Protein AF-A0A2D7S3Y2-F1 (afdb_monomer)

Structure (mmCIF, N/CA/C/O backbone):
data_AF-A0A2D7S3Y2-F1
#
_entry.id   AF-A0A2D7S3Y2-F1
#
loop_
_atom_site.group_PDB
_atom_site.id
_atom_site.type_symbol
_atom_site.label_atom_id
_atom_site.label_alt_id
_atom_site.label_comp_id
_atom_site.label_asym_id
_atom_site.label_entity_id
_atom_site.label_seq_id
_atom_site.pdbx_PDB_ins_code
_atom_site.Cartn_x
_atom_site.Cartn_y
_atom_site.Cartn_z
_atom_site.occupancy
_atom_site.B_iso_or_equiv
_atom_site.auth_seq_id
_atom_site.auth_comp_id
_atom_site.auth_asym_id
_atom_site.auth_atom_id
_atom_site.pdbx_PDB_model_num
ATOM 1 N N . MET A 1 1 ? -5.082 28.610 10.312 1.00 65.31 1 MET A N 1
ATOM 2 C CA . MET A 1 1 ? -5.774 28.247 9.050 1.00 65.31 1 MET A CA 1
ATOM 3 C C . MET A 1 1 ? -4.870 28.242 7.814 1.00 65.31 1 MET A C 1
ATOM 5 O O . MET A 1 1 ? -4.980 27.306 7.043 1.00 65.31 1 MET A O 1
ATOM 9 N N . LYS A 1 2 ? -3.933 29.192 7.626 1.00 82.25 2 LYS A N 1
ATOM 10 C CA . LYS A 1 2 ? -3.013 29.184 6.461 1.00 82.25 2 LYS A CA 1
ATOM 11 C C . LYS A 1 2 ? -2.194 27.889 6.314 1.00 82.25 2 LYS A C 1
ATOM 13 O O . LYS A 1 2 ? -2.057 27.398 5.207 1.00 82.25 2 LYS A O 1
ATOM 18 N N . ILE A 1 3 ? -1.715 27.320 7.424 1.00 93.94 3 ILE A N 1
ATOM 19 C CA . ILE A 1 3 ? -0.945 26.062 7.430 1.00 93.94 3 ILE A CA 1
ATOM 20 C C . ILE A 1 3 ? -1.790 24.885 6.921 1.00 93.94 3 ILE A C 1
ATOM 22 O O . ILE A 1 3 ? -1.329 24.140 6.065 1.00 93.94 3 ILE A O 1
ATOM 26 N N . LEU A 1 4 ? -3.036 24.754 7.391 1.00 93.00 4 LEU A N 1
ATOM 27 C CA . LEU A 1 4 ? -3.930 23.665 6.988 1.00 93.00 4 LEU A CA 1
ATOM 28 C C . LEU A 1 4 ? -4.259 23.742 5.489 1.00 93.00 4 LEU A C 1
ATOM 30 O O . LEU A 1 4 ? -4.149 22.743 4.790 1.00 93.00 4 LEU A O 1
ATOM 34 N N . ASN A 1 5 ? -4.519 24.951 4.980 1.00 93.88 5 ASN A N 1
ATOM 35 C CA . ASN A 1 5 ? -4.743 25.177 3.550 1.00 93.88 5 ASN A CA 1
ATOM 36 C C . ASN A 1 5 ? -3.498 24.864 2.706 1.00 93.88 5 ASN A C 1
ATOM 38 O O . ASN A 1 5 ? -3.621 24.425 1.566 1.00 93.88 5 ASN A O 1
ATOM 42 N N . THR A 1 6 ? -2.293 25.111 3.227 1.00 93.12 6 THR A N 1
ATOM 43 C CA . THR A 1 6 ? -1.053 24.732 2.538 1.00 93.12 6 THR A CA 1
ATOM 44 C C . THR A 1 6 ? -0.893 23.213 2.490 1.00 93.12 6 THR A C 1
ATOM 46 O O . THR A 1 6 ? -0.553 22.687 1.434 1.00 93.12 6 THR A O 1
ATOM 49 N N . ILE A 1 7 ? -1.174 22.506 3.592 1.00 92.94 7 ILE A N 1
ATOM 50 C CA . ILE A 1 7 ? -1.110 21.035 3.654 1.00 92.94 7 ILE A CA 1
ATOM 51 C C . ILE A 1 7 ? -2.117 20.413 2.683 1.00 92.94 7 ILE A C 1
ATOM 53 O O . ILE A 1 7 ? -1.744 19.545 1.902 1.00 92.94 7 ILE A O 1
ATOM 57 N N . GLU A 1 8 ? -3.358 20.900 2.674 1.00 93.81 8 GLU A N 1
ATOM 58 C CA . GLU A 1 8 ? -4.406 20.434 1.759 1.00 93.81 8 GLU A CA 1
ATOM 59 C C . GLU A 1 8 ? -3.999 20.625 0.292 1.00 93.81 8 GLU A C 1
ATOM 61 O O . GLU A 1 8 ? -4.069 19.695 -0.509 1.00 93.81 8 GLU A O 1
ATOM 66 N N . LYS A 1 9 ? -3.495 21.815 -0.063 1.00 91.88 9 LYS A N 1
ATOM 67 C CA . LYS A 1 9 ? -3.036 22.101 -1.429 1.00 91.88 9 LYS A CA 1
ATOM 68 C C . LYS A 1 9 ? -1.850 21.237 -1.848 1.00 91.88 9 LYS A C 1
ATOM 70 O O . LYS A 1 9 ? -1.778 20.854 -3.010 1.00 91.88 9 LYS A O 1
ATOM 75 N N . LEU A 1 10 ? -0.912 20.965 -0.939 1.00 91.00 10 LEU A N 1
ATOM 76 C CA . LEU A 1 10 ? 0.233 20.097 -1.219 1.00 91.00 10 LEU A CA 1
ATOM 77 C C . LEU A 1 10 ? -0.198 18.635 -1.373 1.00 91.00 10 LEU A C 1
ATOM 79 O O . LEU A 1 10 ? 0.239 17.986 -2.319 1.00 91.00 10 LEU A O 1
ATOM 83 N N . GLY A 1 11 ? -1.084 18.148 -0.500 1.00 88.25 11 GLY A N 1
ATOM 84 C CA . GLY A 1 11 ? -1.644 16.798 -0.577 1.00 88.25 11 GLY A CA 1
ATOM 85 C C . GLY A 1 11 ? -2.415 16.568 -1.875 1.00 88.25 11 GLY A C 1
ATOM 86 O O . GLY A 1 11 ? -2.124 15.622 -2.596 1.00 88.25 11 GLY A O 1
ATOM 87 N N . ASN A 1 12 ? -3.306 17.493 -2.241 1.00 92.44 12 ASN A N 1
ATOM 88 C CA . ASN A 1 12 ? -4.113 17.395 -3.465 1.00 92.44 12 ASN A CA 1
ATOM 89 C C . ASN A 1 12 ? -3.299 17.537 -4.761 1.00 92.44 12 ASN A C 1
ATOM 91 O O . ASN A 1 12 ? -3.807 17.248 -5.842 1.00 92.44 12 ASN A O 1
ATOM 95 N N . LYS A 1 13 ? -2.054 18.023 -4.683 1.00 91.31 13 LYS A N 1
ATOM 96 C CA . LYS A 1 13 ? -1.179 18.181 -5.851 1.00 91.31 13 LYS A CA 1
ATOM 97 C C . LYS A 1 13 ? -0.434 16.893 -6.207 1.00 91.31 13 LYS A C 1
ATOM 99 O O . LYS A 1 13 ? 0.031 16.763 -7.339 1.00 91.31 13 LYS A O 1
ATOM 104 N N . LEU A 1 14 ? -0.285 15.969 -5.258 1.00 89.88 14 LEU A N 1
ATOM 105 C CA . LEU A 1 14 ? 0.343 14.677 -5.507 1.00 89.88 14 LEU A CA 1
ATOM 106 C C . LEU A 1 14 ? -0.630 13.797 -6.308 1.00 89.88 14 LEU A C 1
ATOM 108 O O . LEU A 1 14 ? -1.746 13.565 -5.845 1.00 89.88 14 LEU A O 1
ATOM 112 N N . PRO A 1 15 ? -0.248 13.326 -7.508 1.00 91.50 15 PRO A N 1
ATOM 113 C CA . PRO A 1 15 ? -1.076 12.392 -8.255 1.00 91.50 15 PRO A CA 1
ATOM 114 C C . PRO A 1 15 ? -1.112 11.032 -7.548 1.00 91.50 15 PRO A C 1
ATOM 116 O O . PRO A 1 15 ? -0.268 10.740 -6.697 1.00 91.50 15 PRO A O 1
ATOM 119 N N . ASP A 1 16 ? -2.077 10.194 -7.933 1.00 93.19 16 ASP A N 1
ATOM 120 C CA . ASP A 1 16 ? -2.192 8.822 -7.433 1.00 93.19 16 ASP A CA 1
ATOM 121 C C . ASP A 1 16 ? -0.834 8.086 -7.497 1.00 93.19 16 ASP A C 1
ATOM 123 O O . ASP A 1 16 ? -0.116 8.225 -8.498 1.00 93.19 16 ASP A O 1
ATOM 127 N N . PRO A 1 17 ? -0.458 7.294 -6.474 1.00 92.94 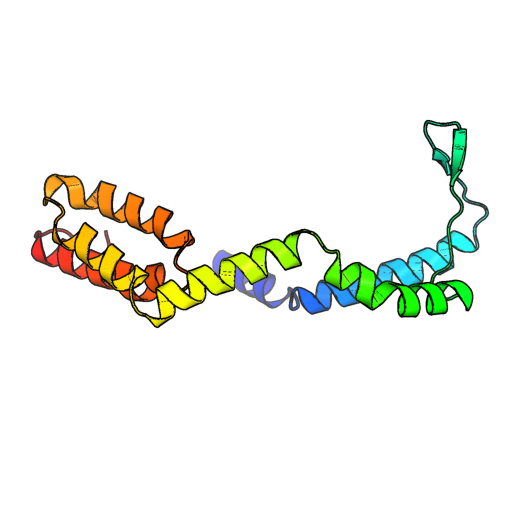17 PRO A N 1
ATOM 128 C CA . PRO A 1 17 ? 0.815 6.578 -6.462 1.00 92.94 17 PRO A CA 1
ATOM 129 C C . PRO A 1 17 ? 1.081 5.752 -7.726 1.00 92.94 17 PRO A C 1
ATOM 131 O O . PRO A 1 17 ? 2.216 5.708 -8.199 1.00 92.94 17 PRO A O 1
ATOM 134 N N . SER A 1 18 ? 0.054 5.152 -8.333 1.00 94.19 18 SER A N 1
ATOM 135 C CA . SER A 1 18 ? 0.196 4.373 -9.571 1.00 94.19 18 SER A CA 1
ATOM 136 C C . SER A 1 18 ? 0.662 5.253 -10.733 1.00 94.19 18 SER A C 1
ATOM 138 O O . SER A 1 18 ? 1.519 4.854 -11.520 1.00 94.19 18 SER A O 1
ATOM 140 N N . ILE A 1 19 ? 0.153 6.486 -10.810 1.00 94.44 19 ILE A N 1
ATOM 141 C CA . ILE A 1 19 ? 0.555 7.477 -11.815 1.00 94.44 19 ILE A CA 1
ATOM 142 C C . ILE A 1 19 ? 2.016 7.893 -11.601 1.00 94.44 19 ILE A C 1
ATOM 144 O O . ILE A 1 19 ? 2.759 8.029 -12.573 1.00 94.44 19 ILE A O 1
ATOM 148 N N . LEU A 1 20 ? 2.460 8.040 -10.347 1.00 94.25 20 LEU A N 1
ATOM 149 C CA . LEU A 1 20 ? 3.870 8.315 -10.040 1.00 94.25 20 LEU A CA 1
ATOM 150 C C . LEU A 1 20 ? 4.792 7.200 -10.554 1.00 94.25 20 LEU A C 1
ATOM 152 O O . LEU A 1 20 ? 5.825 7.503 -11.148 1.00 94.25 20 LEU A O 1
ATOM 156 N N . PHE A 1 21 ? 4.414 5.928 -10.392 1.00 94.81 21 PHE A N 1
ATOM 157 C CA . PHE A 1 21 ? 5.187 4.802 -10.933 1.00 94.81 21 PHE A CA 1
ATOM 158 C C . PHE A 1 21 ? 5.191 4.763 -12.464 1.00 94.81 21 PHE A C 1
ATOM 160 O O . PHE A 1 21 ? 6.226 4.458 -13.061 1.00 94.81 21 PHE A O 1
ATOM 167 N N . ILE A 1 22 ? 4.077 5.116 -13.113 1.00 95.12 22 ILE A N 1
ATOM 168 C CA . ILE A 1 22 ? 4.018 5.247 -14.576 1.00 95.12 22 ILE A CA 1
ATOM 169 C C . ILE A 1 22 ? 4.982 6.342 -15.042 1.00 95.12 22 ILE A C 1
ATOM 171 O O . ILE A 1 22 ? 5.825 6.086 -15.904 1.00 95.12 22 ILE A O 1
ATOM 175 N N . PHE A 1 23 ? 4.926 7.536 -14.441 1.00 95.62 23 PHE A N 1
ATOM 176 C CA . PHE A 1 23 ? 5.855 8.619 -14.767 1.00 95.62 23 PHE A CA 1
ATOM 177 C C . PHE A 1 23 ? 7.308 8.232 -14.501 1.00 95.62 23 PHE A C 1
ATOM 179 O O . PHE A 1 23 ? 8.158 8.489 -15.348 1.00 95.62 23 PHE A O 1
ATOM 186 N N . GLY A 1 24 ? 7.595 7.569 -13.380 1.00 95.94 24 GLY A N 1
ATOM 187 C CA . GLY A 1 24 ? 8.928 7.055 -13.070 1.00 95.94 24 GLY A CA 1
ATOM 188 C C . GLY A 1 24 ? 9.425 6.048 -14.109 1.00 95.94 24 GLY A C 1
ATOM 189 O O . GLY A 1 24 ? 10.568 6.136 -14.549 1.00 95.94 24 GLY A O 1
ATOM 190 N N . THR A 1 25 ? 8.557 5.148 -14.573 1.00 94.50 25 THR A N 1
ATOM 191 C CA . THR A 1 25 ? 8.891 4.169 -15.619 1.00 94.50 25 THR A CA 1
ATOM 192 C C . THR A 1 25 ? 9.232 4.868 -16.933 1.00 94.50 25 THR A C 1
ATOM 194 O O . THR A 1 25 ? 10.298 4.628 -17.497 1.00 94.50 25 THR A O 1
ATOM 197 N N . PHE A 1 26 ? 8.384 5.792 -17.394 1.00 95.00 26 PHE A N 1
ATOM 198 C CA . PHE A 1 26 ? 8.662 6.580 -18.600 1.00 95.00 26 PHE A CA 1
ATOM 199 C C . PHE A 1 26 ? 9.928 7.427 -18.463 1.00 95.00 26 PHE A C 1
ATOM 201 O O . PHE A 1 26 ? 10.713 7.532 -19.404 1.00 95.00 26 PHE A O 1
ATOM 208 N N . PHE A 1 27 ? 10.156 7.999 -17.284 1.00 96.19 27 PHE A N 1
ATOM 209 C CA . PHE A 1 27 ? 11.352 8.775 -16.994 1.00 96.19 27 PHE A CA 1
ATOM 210 C C . PHE A 1 27 ? 12.623 7.920 -17.098 1.00 96.19 27 P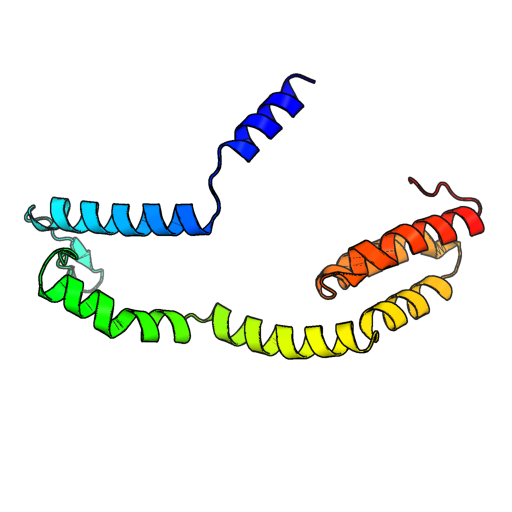HE A C 1
ATOM 212 O O . PHE A 1 27 ? 13.575 8.327 -17.761 1.00 96.19 27 PHE A O 1
ATOM 219 N N . VAL A 1 28 ? 12.619 6.705 -16.539 1.00 94.94 28 VAL A N 1
ATOM 220 C CA . VAL A 1 28 ? 13.727 5.743 -16.679 1.00 94.94 28 VAL A CA 1
ATOM 221 C C . VAL A 1 28 ? 13.936 5.342 -18.140 1.00 94.94 28 VAL A C 1
ATOM 223 O O . VAL A 1 28 ? 15.074 5.275 -18.595 1.00 94.94 28 VAL A O 1
ATOM 226 N N . PHE A 1 29 ? 12.861 5.137 -18.902 1.00 93.81 29 PHE A N 1
ATOM 227 C CA . PHE A 1 29 ? 12.938 4.851 -20.336 1.00 93.81 29 PHE A CA 1
ATOM 228 C C . PHE A 1 29 ? 13.650 5.972 -21.105 1.00 93.81 29 PHE A C 1
ATOM 230 O O . PHE A 1 29 ? 14.598 5.706 -21.847 1.00 93.81 29 PHE A O 1
ATOM 237 N N . ILE A 1 30 ? 13.249 7.226 -20.880 1.00 93.94 30 ILE A N 1
ATOM 238 C CA . ILE A 1 30 ? 13.857 8.402 -21.519 1.00 93.94 30 ILE A CA 1
ATOM 239 C C . ILE A 1 30 ? 15.328 8.537 -21.115 1.00 93.94 30 ILE A C 1
ATOM 241 O O . ILE A 1 30 ? 16.189 8.704 -21.979 1.00 93.94 30 ILE A O 1
ATOM 245 N N . LEU A 1 31 ? 15.637 8.415 -19.822 1.00 92.88 31 LEU A N 1
ATOM 246 C CA . LEU A 1 31 ? 17.018 8.463 -19.340 1.00 92.88 31 LEU A CA 1
ATOM 247 C C . LEU A 1 31 ? 17.872 7.352 -19.952 1.00 92.88 31 LEU A C 1
ATOM 249 O O . LEU A 1 31 ? 18.990 7.624 -20.382 1.00 92.88 31 LEU A O 1
ATOM 253 N N . SER A 1 32 ? 17.346 6.127 -20.050 1.00 91.94 32 SER A N 1
ATOM 254 C CA . SER A 1 32 ? 18.077 5.008 -20.650 1.00 91.94 32 SER A CA 1
ATOM 255 C C . SER A 1 32 ? 18.474 5.305 -22.095 1.00 91.94 32 SER A C 1
ATOM 257 O O . SER A 1 32 ? 19.604 5.023 -22.469 1.00 91.94 32 SER A O 1
ATOM 259 N N . MET A 1 33 ? 17.599 5.955 -22.871 1.00 89.88 33 MET A N 1
ATOM 260 C CA . MET A 1 33 ? 17.862 6.336 -24.261 1.00 89.88 33 MET A CA 1
ATOM 261 C C . MET A 1 33 ? 18.888 7.464 -24.383 1.00 89.88 33 MET A C 1
ATOM 263 O O . MET A 1 33 ? 19.757 7.413 -25.250 1.00 89.88 33 MET A O 1
ATOM 267 N N . VAL A 1 34 ? 18.792 8.497 -23.540 1.00 90.25 34 VAL A N 1
ATOM 268 C CA . VAL A 1 34 ? 19.718 9.640 -23.593 1.00 90.25 34 VAL A CA 1
ATOM 269 C C . VAL A 1 34 ? 21.121 9.217 -23.165 1.00 90.25 34 VAL A C 1
ATOM 271 O O . VAL A 1 34 ? 22.102 9.557 -23.826 1.00 90.25 34 VAL A O 1
ATOM 274 N N . ILE A 1 35 ? 21.224 8.451 -22.078 1.00 88.50 35 ILE A N 1
ATOM 275 C CA . ILE A 1 35 ? 22.514 8.077 -21.497 1.00 88.50 35 ILE A CA 1
ATOM 276 C C . ILE A 1 35 ? 23.161 6.936 -22.294 1.00 88.50 35 ILE A C 1
ATOM 278 O O . ILE A 1 35 ? 24.375 6.955 -22.454 1.00 88.50 35 ILE A O 1
ATOM 282 N N . SER A 1 36 ? 22.394 6.003 -22.881 1.00 85.50 36 SER A N 1
ATOM 283 C CA . SER A 1 36 ? 22.968 4.936 -23.724 1.00 85.50 36 SER A CA 1
ATOM 284 C C . SER A 1 36 ? 23.685 5.454 -24.971 1.00 85.50 36 SER A C 1
ATOM 286 O O . SER A 1 36 ? 24.520 4.754 -25.527 1.00 85.50 36 SER A O 1
ATOM 288 N N . ASN A 1 37 ? 23.331 6.654 -25.440 1.00 79.06 37 ASN A N 1
ATOM 289 C CA . ASN A 1 37 ? 23.991 7.296 -26.581 1.00 79.06 37 ASN A CA 1
ATOM 290 C C . ASN A 1 37 ? 25.323 7.956 -26.200 1.00 79.06 37 ASN A C 1
ATOM 292 O O . ASN A 1 37 ? 26.071 8.385 -27.073 1.00 79.06 37 ASN A O 1
ATOM 296 N N . SER A 1 38 ? 25.599 8.077 -24.904 1.00 75.75 38 SER A N 1
ATOM 297 C CA . SER A 1 38 ? 26.875 8.554 -24.388 1.00 75.75 38 SER A CA 1
ATOM 298 C C . SER A 1 38 ? 27.738 7.333 -24.057 1.00 75.75 38 SER A C 1
ATOM 300 O O . SER A 1 38 ? 27.234 6.383 -23.466 1.00 75.75 38 SER A O 1
ATOM 302 N N . ASP A 1 39 ? 29.037 7.353 -24.372 1.00 68.06 39 ASP A N 1
ATOM 303 C CA . ASP A 1 39 ? 30.010 6.276 -24.066 1.00 68.06 39 ASP A CA 1
ATOM 304 C C . ASP A 1 39 ? 30.324 6.145 -22.552 1.00 68.06 39 ASP A C 1
ATOM 306 O O . ASP A 1 39 ? 31.441 5.853 -22.117 1.00 68.06 39 ASP A O 1
ATOM 310 N N . VAL A 1 40 ? 29.328 6.400 -21.704 1.00 72.69 40 VAL A N 1
ATOM 311 C CA . VAL A 1 40 ? 29.432 6.366 -20.251 1.00 72.69 40 VAL A CA 1
ATOM 312 C C . VAL A 1 40 ? 29.375 4.916 -19.799 1.00 72.69 40 VAL A C 1
ATOM 314 O O . VAL A 1 40 ? 28.373 4.222 -19.955 1.00 72.69 40 VAL A O 1
ATOM 317 N N . SER A 1 41 ? 30.461 4.466 -19.187 1.00 75.25 41 SER A N 1
ATOM 318 C CA . SER A 1 41 ? 30.542 3.150 -18.570 1.00 75.25 41 SER A CA 1
ATOM 319 C C . SER A 1 41 ? 31.087 3.259 -17.163 1.00 75.25 41 SER A C 1
ATOM 321 O O . SER A 1 41 ? 32.074 3.961 -16.940 1.00 75.25 41 SER A O 1
ATOM 323 N N . VAL A 1 42 ? 30.480 2.521 -16.240 1.00 80.88 42 VAL A N 1
ATOM 324 C CA . VAL A 1 42 ? 30.931 2.426 -14.852 1.00 80.88 42 VAL A CA 1
ATOM 325 C C . VAL A 1 42 ? 31.491 1.028 -14.630 1.00 80.88 42 VAL A C 1
ATOM 327 O O . VAL A 1 42 ? 30.921 0.043 -15.096 1.00 80.88 42 VAL A O 1
ATOM 330 N N . THR A 1 43 ? 32.629 0.934 -13.955 1.00 83.31 43 THR A N 1
ATOM 331 C CA . THR A 1 43 ? 33.191 -0.345 -13.518 1.00 83.31 43 THR A CA 1
ATOM 332 C C . THR A 1 43 ? 32.604 -0.730 -12.173 1.00 83.31 43 THR A C 1
ATOM 334 O O . THR A 1 43 ? 32.595 0.076 -11.244 1.00 83.31 43 THR A O 1
ATOM 337 N N . ASP A 1 44 ? 32.139 -1.967 -12.077 1.00 81.75 44 ASP A N 1
ATOM 338 C CA . ASP A 1 44 ? 31.718 -2.571 -10.821 1.00 81.75 44 ASP A CA 1
ATOM 339 C C . ASP A 1 44 ? 32.922 -2.819 -9.892 1.00 81.75 44 ASP A C 1
ATOM 341 O O . ASP A 1 44 ? 34.079 -2.812 -10.321 1.00 81.75 44 ASP A O 1
ATOM 345 N N . ILE A 1 45 ? 32.652 -3.109 -8.620 1.00 81.38 45 ILE A N 1
ATOM 346 C CA . ILE A 1 45 ? 33.639 -3.434 -7.579 1.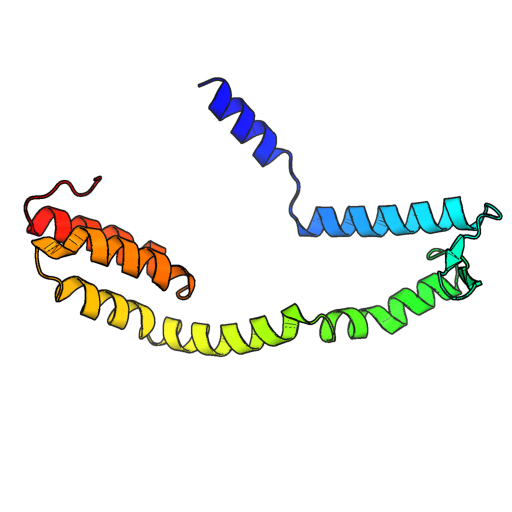00 81.38 45 ILE A CA 1
ATOM 347 C C . ILE A 1 45 ? 34.490 -4.653 -7.986 1.00 81.38 45 ILE A C 1
ATOM 349 O O . ILE A 1 45 ? 35.655 -4.756 -7.613 1.00 81.38 45 ILE A O 1
ATOM 353 N N . SER A 1 46 ? 33.935 -5.556 -8.802 1.00 83.75 46 SER A N 1
ATOM 354 C CA . SER A 1 46 ? 34.634 -6.720 -9.368 1.00 83.75 46 SER A CA 1
ATOM 355 C C . SER A 1 46 ? 35.418 -6.431 -10.659 1.00 83.75 46 SER A C 1
ATOM 357 O O . SER A 1 46 ? 35.945 -7.359 -11.265 1.00 83.75 46 SER A O 1
ATOM 359 N N . GLY A 1 47 ? 35.484 -5.174 -11.113 1.00 79.06 47 GLY A N 1
ATOM 360 C CA . GLY A 1 47 ? 36.199 -4.766 -12.330 1.00 79.06 47 GLY A CA 1
ATOM 361 C C . GLY A 1 47 ? 35.431 -4.985 -13.640 1.00 79.06 47 GLY A C 1
ATOM 362 O O . GLY A 1 47 ? 35.947 -4.673 -14.712 1.00 79.06 47 GLY A O 1
ATOM 363 N N . ASN A 1 48 ? 34.192 -5.482 -13.578 1.00 82.00 48 ASN A N 1
ATOM 364 C CA . ASN A 1 48 ? 33.346 -5.676 -14.755 1.00 82.00 48 ASN A CA 1
ATOM 365 C C . ASN A 1 48 ? 32.777 -4.342 -15.251 1.00 82.00 48 ASN A C 1
ATOM 367 O O . ASN A 1 48 ? 32.293 -3.529 -14.464 1.00 82.00 48 ASN A O 1
ATOM 371 N N . LYS A 1 49 ? 32.799 -4.125 -16.568 1.00 81.62 49 LYS A N 1
ATOM 372 C CA . LYS A 1 49 ? 32.231 -2.928 -17.198 1.00 81.62 49 LYS A CA 1
ATOM 373 C C . LYS A 1 49 ? 30.706 -3.059 -17.275 1.00 81.62 49 LYS A C 1
ATOM 375 O O . LYS A 1 49 ? 30.201 -3.951 -17.953 1.00 81.62 49 LYS A O 1
ATOM 380 N N . ILE A 1 50 ? 29.977 -2.166 -16.612 1.00 83.50 50 ILE A N 1
ATOM 381 C CA . ILE A 1 50 ? 28.515 -2.092 -16.688 1.00 83.50 50 ILE A CA 1
ATOM 382 C C . ILE A 1 50 ? 28.144 -1.286 -17.934 1.00 83.50 50 ILE A C 1
ATOM 384 O O . ILE A 1 50 ? 28.562 -0.136 -18.092 1.00 83.50 50 ILE A O 1
ATOM 388 N N . ILE A 1 51 ? 27.371 -1.911 -18.822 1.00 82.31 51 ILE A N 1
ATOM 389 C CA . ILE A 1 51 ? 26.879 -1.305 -20.062 1.00 82.31 51 ILE A CA 1
ATOM 390 C C . ILE A 1 51 ? 25.439 -0.846 -19.842 1.00 82.31 51 ILE A C 1
ATOM 392 O O . ILE A 1 51 ? 24.616 -1.575 -19.286 1.00 82.31 51 ILE A O 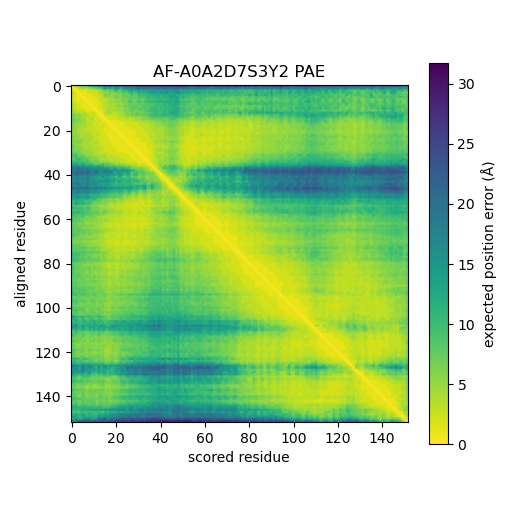1
ATOM 396 N N . ILE A 1 52 ? 25.140 0.371 -20.286 1.00 85.44 52 ILE A N 1
ATOM 397 C CA . ILE A 1 52 ? 23.799 0.942 -20.217 1.00 85.44 52 ILE A CA 1
ATOM 398 C C . ILE A 1 52 ? 22.984 0.406 -21.392 1.00 85.44 52 ILE A C 1
ATOM 400 O O . ILE A 1 52 ? 23.357 0.582 -22.550 1.00 85.44 52 ILE A O 1
ATOM 404 N N . ASN A 1 53 ? 21.852 -0.228 -21.092 1.00 86.50 53 ASN A N 1
ATOM 405 C CA . ASN A 1 53 ? 20.949 -0.758 -22.107 1.00 86.50 53 ASN A CA 1
ATOM 406 C C . ASN A 1 53 ? 19.826 0.239 -22.402 1.00 86.50 53 ASN A C 1
ATOM 408 O O . ASN A 1 53 ? 19.127 0.686 -21.493 1.00 86.50 53 ASN A O 1
ATOM 412 N N . ASN A 1 54 ? 19.625 0.550 -23.681 1.00 91.69 54 ASN A N 1
ATOM 413 C CA . ASN A 1 54 ? 18.522 1.397 -24.123 1.00 91.69 54 ASN A CA 1
ATOM 414 C C . ASN A 1 54 ? 17.201 0.614 -24.121 1.00 91.69 54 ASN A C 1
ATOM 416 O O . ASN A 1 54 ? 17.030 -0.325 -24.908 1.00 91.69 54 ASN A O 1
ATOM 420 N N . LEU A 1 55 ? 16.242 1.036 -23.297 1.00 91.94 55 LEU A N 1
ATOM 421 C CA . LEU A 1 55 ? 14.939 0.376 -23.180 1.00 91.94 55 LEU A CA 1
ATOM 422 C C . LEU A 1 55 ? 13.993 0.666 -24.359 1.00 91.94 55 LEU A C 1
ATOM 424 O O . LEU A 1 55 ? 13.090 -0.127 -24.609 1.00 91.94 55 LEU A O 1
ATOM 428 N N . PHE A 1 56 ? 14.223 1.736 -25.130 1.00 92.44 56 PHE A N 1
ATOM 429 C CA . PHE A 1 56 ? 13.476 2.028 -26.365 1.00 92.44 56 PHE A CA 1
ATOM 430 C C . PHE A 1 56 ? 13.969 1.239 -27.587 1.00 92.44 56 PHE A C 1
ATOM 432 O O . PHE A 1 56 ? 13.342 1.283 -28.645 1.00 92.44 56 PHE A O 1
ATOM 439 N N . SER A 1 57 ? 15.088 0.519 -27.472 1.00 91.62 57 SER A N 1
ATOM 440 C CA . SER A 1 57 ? 15.572 -0.349 -28.551 1.00 91.62 57 SER A CA 1
ATOM 441 C C . SER A 1 57 ? 14.627 -1.535 -28.784 1.00 91.62 57 SER A C 1
ATOM 443 O O . SER A 1 57 ? 13.894 -1.944 -27.884 1.00 91.62 57 SER A O 1
ATOM 445 N N . SER A 1 58 ? 14.681 -2.155 -29.969 1.00 92.44 58 SER A N 1
ATOM 446 C CA . SER A 1 58 ? 13.895 -3.365 -30.264 1.00 92.44 58 SER A CA 1
ATOM 447 C C . SER A 1 58 ? 14.128 -4.476 -29.232 1.00 92.44 58 SER A C 1
ATOM 449 O O . SER A 1 58 ? 13.182 -5.144 -28.821 1.00 92.44 58 SER A O 1
ATOM 451 N N . HIS A 1 59 ? 15.374 -4.635 -28.770 1.00 92.12 59 HIS A N 1
ATOM 452 C CA . HIS A 1 59 ? 15.709 -5.584 -27.711 1.00 92.12 59 HIS A CA 1
ATOM 453 C C . HIS A 1 59 ? 15.133 -5.163 -26.352 1.00 92.12 59 HIS A C 1
ATOM 455 O O . HIS A 1 59 ? 14.566 -5.998 -25.655 1.00 92.12 59 HIS A O 1
ATOM 461 N N . GLY A 1 60 ? 15.217 -3.877 -25.994 1.00 92.19 60 GLY A N 1
ATOM 462 C CA . GLY A 1 60 ? 14.668 -3.339 -24.745 1.00 92.19 60 GLY A CA 1
ATOM 463 C C . GLY A 1 60 ? 13.149 -3.490 -24.638 1.00 92.19 60 GLY A C 1
ATOM 464 O O . GLY A 1 60 ? 12.643 -3.914 -23.601 1.00 92.19 60 GLY A O 1
ATOM 465 N N . ILE A 1 61 ? 12.423 -3.241 -25.731 1.00 94.12 61 ILE A N 1
ATOM 466 C CA . ILE A 1 61 ? 10.967 -3.430 -25.795 1.00 94.12 61 ILE A CA 1
ATOM 467 C C . ILE A 1 61 ? 10.609 -4.917 -25.695 1.00 94.12 61 ILE A C 1
ATOM 469 O O . ILE A 1 61 ? 9.701 -5.284 -24.948 1.00 94.12 61 ILE A O 1
ATOM 473 N N . TRP A 1 62 ? 11.334 -5.790 -26.404 1.00 95.25 62 TRP A N 1
ATOM 474 C CA . TRP A 1 62 ? 11.146 -7.238 -26.278 1.00 95.25 62 TRP A CA 1
ATOM 475 C C . TRP A 1 62 ? 11.413 -7.720 -24.847 1.00 95.25 62 TRP A C 1
ATOM 477 O O . TRP A 1 62 ? 10.630 -8.498 -24.301 1.00 95.25 62 TRP A O 1
ATOM 487 N N . TRP A 1 63 ? 12.477 -7.226 -24.211 1.00 95.00 63 TRP A N 1
ATOM 488 C CA . TRP A 1 63 ? 12.812 -7.540 -22.825 1.00 95.00 63 TRP A CA 1
ATOM 489 C C . TRP A 1 63 ? 11.717 -7.074 -21.862 1.00 95.00 63 TRP A C 1
ATOM 491 O O . TRP A 1 63 ? 11.286 -7.855 -21.014 1.00 95.00 63 TRP A O 1
ATOM 501 N N . LEU A 1 64 ? 11.208 -5.846 -22.027 1.00 94.62 64 LEU A N 1
ATOM 502 C CA . LEU A 1 64 ? 10.099 -5.326 -21.225 1.00 94.62 64 LEU A CA 1
ATOM 503 C C . LEU A 1 64 ? 8.899 -6.273 -21.320 1.00 94.62 64 LEU A C 1
ATOM 505 O O . LEU A 1 64 ? 8.418 -6.752 -20.300 1.00 94.62 64 LEU A O 1
ATOM 509 N N . LEU A 1 65 ? 8.431 -6.565 -22.535 1.00 95.38 65 LEU A N 1
ATOM 510 C CA . LEU A 1 65 ? 7.226 -7.371 -22.747 1.00 95.38 65 LEU A CA 1
ATOM 511 C C . LEU A 1 65 ? 7.399 -8.825 -22.286 1.00 95.38 65 LEU A C 1
ATOM 513 O O . LEU A 1 65 ? 6.474 -9.394 -21.711 1.00 95.38 65 LEU A O 1
ATOM 517 N N . SER A 1 66 ? 8.575 -9.418 -22.502 1.00 96.38 66 SER A N 1
ATOM 518 C CA . SER A 1 66 ? 8.855 -10.809 -22.114 1.00 96.38 66 SER A CA 1
ATOM 519 C C . SER A 1 66 ? 9.027 -10.992 -20.605 1.00 96.38 66 SER A C 1
ATOM 521 O O . SER A 1 66 ? 8.651 -12.036 -20.074 1.00 96.38 66 SER A O 1
ATOM 523 N N . THR A 1 67 ? 9.555 -9.990 -19.897 1.00 96.00 67 THR A N 1
ATOM 524 C CA . THR A 1 67 ? 9.810 -10.081 -18.450 1.00 96.00 67 THR A CA 1
ATOM 525 C C . THR A 1 67 ? 8.719 -9.454 -17.588 1.00 96.00 67 THR A C 1
ATOM 527 O O . THR A 1 67 ? 8.658 -9.764 -16.403 1.00 96.00 67 THR A O 1
ATOM 530 N N . MET A 1 68 ? 7.825 -8.632 -18.151 1.00 94.94 68 MET A N 1
ATOM 531 C CA . MET A 1 68 ? 6.790 -7.887 -17.415 1.00 94.94 68 MET A CA 1
ATOM 532 C C . MET A 1 68 ? 5.990 -8.758 -16.442 1.00 94.94 68 MET A C 1
ATOM 534 O O . MET A 1 68 ? 5.896 -8.434 -15.259 1.00 94.94 68 MET A O 1
ATOM 538 N N . VAL A 1 69 ? 5.438 -9.875 -16.927 1.00 96.12 69 VAL A N 1
ATOM 539 C CA . VAL A 1 69 ? 4.626 -10.778 -16.097 1.00 96.12 69 VAL A CA 1
ATOM 540 C C . VAL A 1 69 ? 5.481 -11.422 -15.013 1.00 96.12 69 VAL A C 1
ATOM 542 O O . VAL A 1 69 ? 5.063 -11.458 -13.860 1.00 96.12 69 VAL A O 1
ATOM 545 N N . ASN A 1 70 ? 6.686 -11.881 -15.365 1.00 95.94 70 ASN A N 1
ATOM 546 C CA . ASN A 1 70 ? 7.586 -12.516 -14.410 1.00 95.94 70 ASN A CA 1
ATOM 547 C C . ASN A 1 70 ? 7.976 -11.541 -13.291 1.00 95.94 70 ASN A C 1
ATOM 549 O O . ASN A 1 70 ? 7.802 -11.856 -12.122 1.00 95.94 70 ASN A O 1
ATOM 553 N N . ASN A 1 71 ? 8.379 -10.318 -13.644 1.00 95.06 71 ASN A N 1
ATOM 554 C CA . ASN A 1 71 ? 8.719 -9.263 -12.688 1.00 95.06 71 ASN A CA 1
ATOM 555 C C . ASN A 1 71 ? 7.554 -8.942 -11.741 1.00 95.06 71 ASN A C 1
ATOM 557 O O . ASN A 1 71 ? 7.781 -8.697 -10.558 1.00 95.06 71 ASN A O 1
ATOM 561 N N . PHE A 1 72 ? 6.316 -8.956 -12.249 1.00 93.81 72 PHE A N 1
ATOM 562 C CA . PHE A 1 72 ? 5.124 -8.738 -11.434 1.00 93.81 72 PHE A CA 1
ATOM 563 C C . PHE A 1 72 ? 4.888 -9.887 -10.445 1.00 93.81 72 PHE A C 1
ATOM 565 O O . PHE A 1 72 ? 4.757 -9.640 -9.249 1.00 93.81 72 PHE A O 1
ATOM 572 N N . ILE A 1 73 ? 4.880 -11.143 -10.907 1.00 94.88 73 ILE A N 1
ATOM 573 C CA . ILE A 1 73 ? 4.572 -12.299 -10.044 1.00 94.88 73 ILE A CA 1
ATOM 574 C C . ILE A 1 73 ? 5.698 -12.637 -9.059 1.00 94.88 73 ILE A C 1
ATOM 576 O O . ILE A 1 73 ? 5.417 -13.130 -7.969 1.00 94.88 73 ILE A O 1
ATOM 580 N N . THR A 1 74 ? 6.962 -12.368 -9.406 1.00 94.31 74 THR A N 1
ATOM 581 C CA . THR A 1 74 ? 8.112 -12.614 -8.520 1.00 94.31 74 THR A CA 1
ATOM 582 C C . THR A 1 74 ? 8.380 -11.459 -7.564 1.00 94.31 74 THR A C 1
ATOM 584 O O . THR A 1 74 ? 9.350 -11.515 -6.808 1.00 94.31 74 THR A O 1
ATOM 587 N N . PHE A 1 75 ? 7.567 -10.399 -7.591 1.00 94.94 75 PHE A N 1
ATOM 588 C CA . PHE A 1 75 ? 7.725 -9.274 -6.681 1.00 94.94 75 PHE A CA 1
ATOM 589 C C . PHE A 1 75 ? 7.490 -9.748 -5.233 1.00 94.94 75 PHE A C 1
ATOM 591 O O . PHE A 1 75 ? 6.356 -10.096 -4.894 1.00 94.94 75 PHE A O 1
ATOM 598 N N . PRO A 1 76 ? 8.520 -9.775 -4.358 1.00 92.25 76 PRO A N 1
ATOM 599 C CA . PRO A 1 76 ? 8.428 -10.464 -3.066 1.00 92.25 76 PRO A CA 1
ATOM 600 C C . PRO A 1 76 ? 7.244 -10.038 -2.175 1.00 92.25 76 PRO A C 1
ATOM 602 O O . PRO A 1 76 ? 6.620 -10.911 -1.566 1.00 92.25 76 PRO A O 1
ATOM 605 N N . PRO A 1 77 ? 6.865 -8.743 -2.113 1.00 93.00 77 PRO A N 1
ATOM 606 C CA . PRO A 1 77 ? 5.707 -8.315 -1.330 1.00 93.00 77 PRO A CA 1
ATOM 607 C C . PRO A 1 77 ? 4.364 -8.854 -1.839 1.00 93.00 77 PRO A C 1
ATOM 609 O O . PRO A 1 77 ? 3.459 -9.054 -1.033 1.00 93.00 77 PRO A O 1
ATOM 612 N N . LEU A 1 78 ? 4.216 -9.102 -3.148 1.00 93.56 78 LEU A N 1
ATOM 613 C CA . LEU A 1 78 ? 2.934 -9.478 -3.754 1.00 93.56 78 LEU A CA 1
ATOM 614 C C . LEU A 1 78 ? 2.409 -10.795 -3.166 1.00 93.56 78 LEU A C 1
ATOM 616 O O . LEU A 1 78 ? 1.276 -10.860 -2.692 1.00 93.56 78 LEU A O 1
ATOM 620 N N . GLY A 1 79 ? 3.245 -11.836 -3.154 1.00 90.31 79 GLY A N 1
ATOM 621 C CA . GLY A 1 79 ? 2.843 -13.164 -2.687 1.00 90.31 79 GLY A CA 1
ATOM 622 C C . GLY A 1 79 ? 2.481 -13.189 -1.201 1.00 90.31 79 GLY A C 1
ATOM 623 O O . GLY A 1 79 ? 1.439 -13.724 -0.825 1.00 90.31 79 GLY A O 1
ATOM 624 N N . ILE A 1 80 ? 3.310 -12.565 -0.359 1.00 92.56 80 ILE A N 1
ATOM 625 C CA . ILE A 1 80 ? 3.116 -12.549 1.100 1.00 92.56 80 ILE A CA 1
ATOM 626 C C . ILE A 1 80 ? 1.822 -11.814 1.464 1.00 92.56 80 ILE A C 1
ATOM 628 O O . ILE A 1 80 ? 1.041 -12.304 2.281 1.00 92.56 80 ILE A O 1
ATOM 632 N N . VAL A 1 81 ? 1.572 -10.660 0.837 1.00 93.25 81 VAL A N 1
ATOM 633 C CA . VAL A 1 81 ? 0.383 -9.851 1.122 1.00 93.25 81 VAL A CA 1
ATOM 634 C C . VAL A 1 81 ? -0.886 -10.556 0.653 1.00 93.25 81 VAL A C 1
ATOM 636 O O . VAL A 1 81 ? -1.834 -10.632 1.426 1.00 93.25 81 VAL A O 1
ATOM 639 N N . LEU A 1 82 ? -0.912 -11.129 -0.556 1.00 94.00 82 LEU A N 1
ATOM 640 C CA . LEU A 1 82 ? -2.100 -11.828 -1.064 1.00 94.00 82 LEU A CA 1
ATOM 641 C C . LEU A 1 82 ? -2.498 -13.009 -0.172 1.00 94.00 82 LEU A C 1
ATOM 643 O O . LEU A 1 82 ? -3.661 -13.130 0.213 1.00 94.00 82 LEU A O 1
ATOM 647 N N . VAL A 1 83 ? -1.533 -13.854 0.202 1.00 93.94 83 VAL A N 1
ATOM 648 C CA . VAL A 1 83 ? -1.790 -15.005 1.080 1.00 93.94 83 VAL A CA 1
ATOM 649 C C . VAL A 1 83 ? -2.224 -14.543 2.474 1.00 93.94 83 VAL A C 1
ATOM 651 O O . VAL A 1 83 ? -3.185 -15.080 3.026 1.00 93.94 83 VAL A O 1
ATOM 654 N N . GLY A 1 84 ? -1.579 -13.511 3.029 1.00 92.62 84 GLY A N 1
ATOM 655 C CA . GLY A 1 84 ? -1.973 -12.926 4.313 1.00 92.62 84 GLY A CA 1
ATOM 656 C C . GLY A 1 84 ? -3.389 -12.340 4.291 1.00 92.62 84 GLY A C 1
ATOM 657 O O . GLY A 1 84 ? -4.182 -12.596 5.198 1.00 92.62 84 GLY A O 1
ATOM 658 N N . MET A 1 85 ? -3.743 -11.614 3.227 1.00 92.44 85 MET A N 1
ATOM 659 C CA . MET A 1 85 ? -5.068 -11.014 3.054 1.00 92.44 85 MET A CA 1
ATOM 660 C C . MET A 1 85 ? -6.177 -12.052 2.881 1.00 92.44 85 MET A C 1
ATOM 662 O O . MET A 1 85 ? -7.302 -11.774 3.282 1.00 92.44 85 MET A O 1
ATOM 666 N N . LE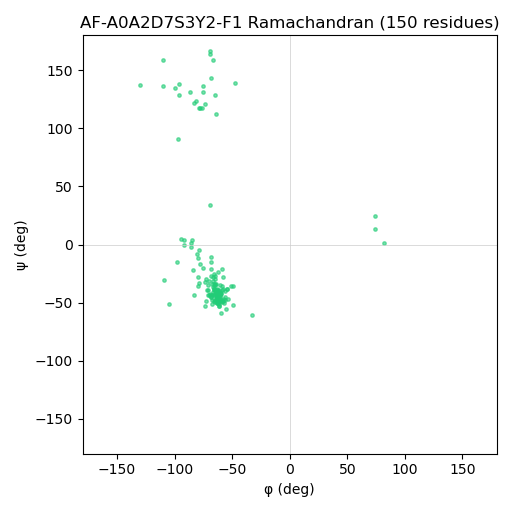U A 1 86 ? -5.896 -13.250 2.355 1.00 93.94 86 LEU A N 1
ATOM 667 C CA . LEU A 1 86 ? -6.882 -14.338 2.337 1.00 93.94 86 LEU A CA 1
ATOM 668 C C . LEU A 1 86 ? -7.268 -14.771 3.759 1.00 93.94 86 LEU A C 1
ATOM 670 O O . LEU A 1 86 ? -8.453 -14.916 4.059 1.00 93.94 86 LEU A O 1
ATOM 674 N N . GLY A 1 87 ? -6.284 -14.927 4.650 1.00 92.19 87 GLY A N 1
ATOM 675 C CA . GLY A 1 87 ? -6.528 -15.284 6.051 1.0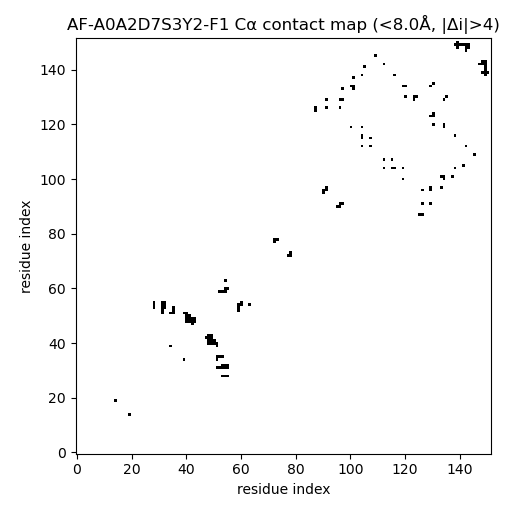0 92.19 87 GLY A CA 1
ATOM 676 C C . GLY A 1 87 ? -7.233 -14.172 6.831 1.00 92.19 87 GLY A C 1
ATOM 677 O O . GLY A 1 87 ? -8.239 -14.421 7.498 1.00 92.19 87 GLY A O 1
ATOM 678 N N . ILE A 1 88 ? -6.743 -12.934 6.705 1.00 91.56 88 ILE A N 1
ATOM 679 C CA . ILE A 1 88 ? -7.347 -11.760 7.355 1.00 91.56 88 ILE A CA 1
ATOM 680 C C . ILE A 1 88 ? -8.762 -11.523 6.816 1.00 91.56 88 ILE A C 1
ATOM 682 O O . ILE A 1 88 ? -9.690 -11.319 7.592 1.00 91.56 88 ILE A O 1
ATOM 686 N N . GLY A 1 89 ? -8.949 -11.614 5.499 1.00 91.56 89 GLY A N 1
ATOM 687 C CA . GLY A 1 89 ? -10.241 -11.436 4.843 1.00 91.56 89 GLY A CA 1
ATOM 688 C C . GLY A 1 89 ? -11.277 -12.456 5.306 1.00 91.56 89 GLY A C 1
ATOM 689 O O . GLY A 1 89 ? -12.417 -12.078 5.567 1.00 91.56 89 GLY A O 1
ATOM 690 N N . LEU A 1 90 ? -10.887 -13.723 5.487 1.00 93.94 90 LEU A N 1
ATOM 691 C CA . LEU A 1 90 ? -11.762 -14.737 6.077 1.00 93.94 90 LEU A CA 1
ATOM 692 C C . LEU A 1 90 ? -12.162 -14.360 7.509 1.00 93.94 90 LEU A C 1
ATOM 694 O O . LEU A 1 90 ? -13.351 -14.305 7.811 1.00 93.94 90 LEU A O 1
ATOM 698 N N . ALA A 1 91 ? -11.185 -14.059 8.370 1.00 91.75 91 ALA A N 1
ATOM 699 C CA . ALA A 1 91 ? -11.428 -13.709 9.770 1.00 91.75 91 ALA A CA 1
ATOM 700 C C . ALA A 1 91 ? -12.304 -12.450 9.929 1.00 91.75 91 ALA A C 1
ATOM 702 O O . ALA A 1 91 ? -13.129 -12.363 10.842 1.00 91.75 91 ALA A O 1
ATOM 703 N N . GLU A 1 92 ? -12.155 -11.482 9.030 1.00 88.56 92 GLU A N 1
ATOM 704 C CA . GLU A 1 92 ? -12.966 -10.267 9.011 1.00 88.56 92 GLU A CA 1
ATOM 705 C C . GLU A 1 92 ? -14.394 -10.559 8.532 1.00 88.56 92 GLU A C 1
ATOM 707 O O . GLU A 1 92 ? -15.363 -10.182 9.191 1.00 88.56 92 GLU A O 1
ATOM 712 N N . LYS A 1 93 ? -14.557 -11.288 7.417 1.00 89.94 93 LYS A N 1
ATOM 713 C CA . LYS A 1 93 ? -15.880 -11.582 6.836 1.00 89.94 93 LYS A CA 1
ATOM 714 C C . LYS A 1 93 ? -16.727 -12.514 7.695 1.00 89.94 93 LYS A C 1
ATOM 716 O O . LYS A 1 93 ? -17.950 -12.407 7.652 1.00 89.94 93 LYS A O 1
ATOM 721 N N . THR A 1 94 ? -16.116 -13.383 8.501 1.00 93.75 94 THR A N 1
ATOM 722 C CA . THR A 1 94 ? -16.844 -14.183 9.501 1.00 93.75 94 THR A CA 1
ATOM 723 C C . THR A 1 94 ? -17.187 -13.391 10.767 1.00 93.75 94 THR A C 1
ATOM 725 O O . THR A 1 94 ? -17.833 -13.931 11.661 1.00 93.75 94 THR A O 1
ATOM 728 N N . GLY A 1 95 ? -16.735 -12.138 10.888 1.00 90.38 95 GLY A N 1
ATOM 729 C CA . GLY A 1 95 ? -16.919 -11.309 12.080 1.00 90.38 95 GLY A CA 1
ATOM 730 C C . GLY A 1 95 ? -16.037 -11.712 13.265 1.00 90.38 95 GLY A C 1
ATOM 731 O O . GLY A 1 95 ? -16.266 -11.240 14.379 1.00 90.38 95 GLY A O 1
ATOM 732 N N . PHE A 1 96 ? -15.025 -12.562 13.054 1.00 91.62 96 PHE A N 1
ATOM 733 C CA . PHE A 1 96 ? -14.160 -13.058 14.127 1.00 91.62 96 PHE A CA 1
ATOM 734 C C . PHE A 1 96 ? -13.331 -11.929 14.750 1.00 91.62 96 PHE A C 1
ATOM 736 O O . PHE A 1 96 ? -13.332 -11.781 15.972 1.00 91.62 96 PHE A O 1
ATOM 743 N N . LEU A 1 97 ? -12.675 -11.100 13.929 1.00 91.12 97 LEU A N 1
ATOM 744 C CA . LEU A 1 97 ? -11.862 -9.976 14.412 1.00 91.12 97 LEU A CA 1
ATOM 745 C C . LEU A 1 97 ? -12.701 -8.921 15.168 1.00 91.12 97 LEU A C 1
ATOM 747 O O . LEU A 1 97 ? -12.360 -8.625 16.318 1.00 91.12 97 LEU A O 1
ATOM 751 N N . PRO A 1 98 ? -13.834 -8.419 14.628 1.00 87.88 98 PRO A N 1
ATOM 752 C CA . PRO A 1 98 ? -14.753 -7.554 15.371 1.00 87.88 98 PRO A CA 1
ATOM 753 C C . PRO A 1 98 ? -15.233 -8.143 16.704 1.00 87.88 98 PRO A C 1
ATOM 755 O O . PRO A 1 98 ? -15.200 -7.460 17.732 1.00 87.88 98 PRO A O 1
ATOM 758 N N . ALA A 1 99 ? -15.658 -9.412 16.714 1.00 91.06 99 ALA A N 1
ATOM 759 C CA . ALA A 1 99 ? -16.162 -10.071 17.917 1.00 91.06 99 ALA A CA 1
ATOM 760 C C . ALA A 1 99 ? -15.068 -10.247 18.981 1.00 91.06 99 ALA A C 1
ATOM 762 O O . ALA A 1 99 ? -15.331 -10.075 20.174 1.00 91.06 99 ALA A O 1
ATOM 763 N N . LEU A 1 100 ? -13.836 -10.543 18.559 1.00 91.00 100 LEU A N 1
ATOM 764 C CA . LEU A 1 100 ? -12.679 -10.658 19.441 1.00 91.00 100 LEU A CA 1
ATOM 765 C C . LEU A 1 100 ? -12.344 -9.309 20.084 1.00 91.00 100 LEU A C 1
ATOM 767 O O . LEU A 1 100 ? -12.237 -9.233 21.309 1.00 91.00 100 LEU A O 1
ATOM 771 N N . LEU A 1 101 ? -12.254 -8.236 19.289 1.00 88.88 101 LEU A N 1
ATOM 772 C CA . LEU A 1 101 ? -12.023 -6.879 19.801 1.00 88.88 101 LEU A CA 1
ATOM 773 C C . LEU A 1 101 ? -13.112 -6.476 20.806 1.00 88.88 101 LEU A C 1
ATOM 775 O O . LEU A 1 101 ? -12.798 -6.027 21.911 1.00 88.88 101 LEU A O 1
ATOM 779 N N . HIS A 1 102 ? -14.380 -6.719 20.460 1.00 87.38 102 HIS A N 1
ATOM 780 C CA . HIS A 1 102 ? -15.529 -6.463 21.327 1.00 87.38 102 HIS A CA 1
ATOM 781 C C . HIS A 1 102 ? -15.466 -7.260 22.640 1.00 87.38 102 HIS A C 1
ATOM 783 O O . HIS A 1 102 ? -15.683 -6.711 23.724 1.00 87.38 102 HIS A O 1
ATOM 789 N N . SER A 1 103 ? -15.135 -8.553 22.580 1.00 90.31 103 SER A N 1
ATOM 790 C CA . SER A 1 103 ? -15.055 -9.392 23.778 1.00 90.31 103 SER A CA 1
ATOM 791 C C . SER A 1 103 ? -13.918 -8.983 24.712 1.00 90.31 103 SER A C 1
ATOM 793 O O . SER A 1 103 ? -14.044 -9.208 25.917 1.00 90.31 103 SER A O 1
ATOM 795 N N . ILE A 1 104 ? -12.803 -8.458 24.197 1.00 90.00 104 ILE A N 1
ATOM 796 C CA . ILE A 1 104 ? -11.687 -8.035 25.050 1.00 90.00 104 ILE A CA 1
ATOM 797 C C . ILE A 1 104 ? -12.060 -6.747 25.773 1.00 90.00 104 ILE A C 1
ATOM 799 O O . ILE A 1 104 ? -11.991 -6.693 26.998 1.00 90.00 104 ILE A O 1
ATOM 803 N N . ILE A 1 105 ? -12.495 -5.727 25.033 1.00 86.81 105 ILE A N 1
ATOM 804 C CA . ILE A 1 105 ? -12.708 -4.383 25.580 1.00 86.81 105 ILE A CA 1
ATOM 805 C C . ILE A 1 105 ? -13.879 -4.315 26.577 1.00 86.81 105 ILE A C 1
ATOM 807 O O . ILE A 1 105 ? -13.787 -3.612 27.581 1.00 86.81 105 ILE A O 1
ATOM 811 N N . THR A 1 106 ? -14.942 -5.101 26.372 1.00 86.81 106 THR A N 1
ATOM 812 C CA . THR A 1 106 ? -16.093 -5.167 27.297 1.00 86.81 106 THR A CA 1
ATOM 813 C C . THR A 1 106 ? -15.756 -5.812 28.643 1.00 86.81 106 THR A C 1
ATOM 815 O O . THR A 1 106 ? -16.438 -5.558 29.633 1.00 86.81 106 THR A O 1
ATOM 818 N N . LYS A 1 107 ? -14.684 -6.613 28.711 1.00 88.94 107 LYS A N 1
ATOM 819 C CA . LYS A 1 107 ? -14.208 -7.263 29.944 1.00 88.94 107 LYS A CA 1
ATOM 820 C C . LYS A 1 107 ? -13.160 -6.438 30.701 1.00 88.94 107 LYS A C 1
ATOM 822 O O . LYS A 1 107 ? -12.688 -6.869 31.752 1.00 88.94 107 LYS A O 1
ATOM 827 N N . VAL A 1 108 ? -12.776 -5.262 30.198 1.00 88.75 108 VAL A N 1
ATOM 828 C CA . VAL A 1 108 ? -11.732 -4.429 30.811 1.00 88.75 108 VAL A CA 1
ATOM 829 C C . VAL A 1 108 ? -12.251 -3.713 32.059 1.00 88.75 108 VAL A C 1
ATOM 831 O O . VAL A 1 108 ? -13.280 -3.041 32.048 1.00 88.75 108 VAL A O 1
ATOM 834 N N . HIS A 1 109 ? -11.490 -3.791 33.153 1.00 86.94 109 HIS A N 1
ATOM 835 C CA . HIS A 1 109 ? -11.782 -3.043 34.374 1.00 86.94 109 HIS A CA 1
ATOM 836 C C . HIS A 1 109 ? -11.578 -1.526 34.180 1.00 86.94 109 HIS A C 1
ATOM 838 O O . HIS A 1 109 ? -10.606 -1.101 33.556 1.00 86.94 109 HIS A O 1
ATOM 844 N N . LYS A 1 110 ? -12.426 -0.687 34.801 1.00 84.12 110 LYS A N 1
ATOM 845 C CA . LYS A 1 110 ? -12.456 0.786 34.623 1.00 84.12 110 LYS A CA 1
ATOM 846 C C . LYS A 1 110 ? -11.087 1.479 34.739 1.00 84.12 110 LYS A C 1
ATOM 848 O O . LYS A 1 110 ? -10.827 2.446 34.028 1.00 84.12 110 LYS A O 1
ATOM 853 N N . ARG A 1 111 ? -10.190 1.002 35.615 1.00 87.62 111 ARG A N 1
ATOM 854 C CA . ARG A 1 111 ? -8.833 1.570 35.772 1.00 87.62 111 ARG A CA 1
ATOM 855 C C . ARG A 1 111 ? -7.914 1.296 34.575 1.00 87.62 111 ARG A C 1
ATOM 857 O O . ARG A 1 111 ? -7.086 2.142 34.266 1.00 87.62 111 ARG A O 1
ATOM 864 N N . MET A 1 112 ? -8.091 0.167 33.888 1.00 90.38 112 MET A N 1
ATOM 865 C CA . MET A 1 112 ? -7.274 -0.264 32.744 1.00 90.38 112 MET A CA 1
ATOM 866 C C . MET A 1 112 ? -7.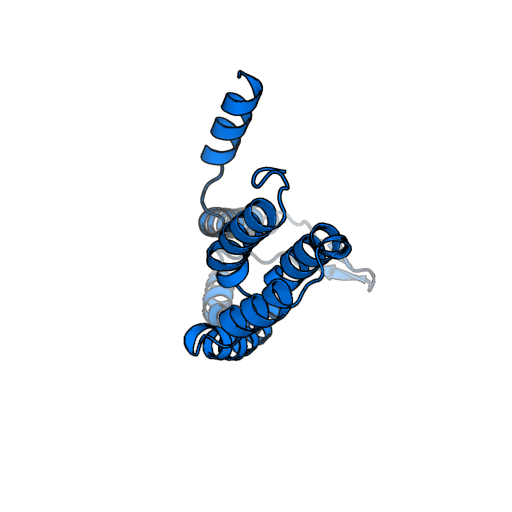859 0.141 31.384 1.00 90.38 112 MET A C 1
ATOM 868 O O . MET A 1 112 ? -7.301 -0.226 30.356 1.00 90.38 112 MET A O 1
ATOM 872 N N . LEU A 1 113 ? -8.954 0.907 31.357 1.00 88.62 113 LEU A N 1
ATOM 873 C CA . LEU A 1 113 ? -9.642 1.266 30.115 1.00 88.62 113 LEU A CA 1
ATOM 874 C C . LEU A 1 113 ? -8.711 1.977 29.116 1.00 88.62 113 LEU A C 1
ATOM 876 O O . LEU A 1 113 ? -8.579 1.533 27.984 1.00 88.62 113 LEU A O 1
ATOM 880 N N . THR A 1 114 ? -7.993 3.012 29.556 1.00 90.12 114 THR A N 1
ATOM 881 C CA . THR A 1 114 ? -7.072 3.787 28.708 1.00 90.12 114 THR A CA 1
ATOM 882 C C . THR A 1 114 ? -5.911 2.969 28.130 1.00 90.12 114 THR A C 1
ATOM 884 O O . THR A 1 114 ? -5.742 2.985 26.910 1.00 90.12 114 THR A O 1
ATOM 887 N N . PRO A 1 115 ? -5.114 2.227 28.932 1.00 91.19 115 PRO A N 1
ATOM 888 C CA . PRO A 1 115 ? -4.035 1.418 28.370 1.00 91.19 115 PRO A CA 1
ATOM 889 C C . PRO A 1 115 ? -4.557 0.290 27.470 1.00 91.19 115 PRO A C 1
ATOM 891 O O . PRO A 1 115 ? -3.927 -0.005 26.459 1.00 91.19 115 PRO A O 1
ATOM 894 N N . MET A 1 116 ? -5.718 -0.302 27.775 1.00 91.06 116 MET A N 1
ATOM 895 C CA . MET A 1 116 ? -6.290 -1.360 26.935 1.00 91.06 116 MET A CA 1
ATOM 896 C C . MET A 1 116 ? -6.834 -0.834 25.610 1.00 91.06 116 MET A C 1
ATOM 898 O O . MET A 1 116 ? -6.642 -1.487 24.592 1.00 91.06 116 MET A O 1
ATOM 902 N N . VAL A 1 117 ? -7.472 0.339 25.585 1.00 90.25 117 VAL A N 1
ATOM 903 C CA . VAL A 1 117 ? -7.934 0.946 24.327 1.00 90.25 117 VAL A CA 1
ATOM 904 C C . VAL A 1 117 ? -6.753 1.316 23.432 1.00 90.25 117 VAL A C 1
ATOM 906 O O . VAL A 1 117 ? -6.805 1.037 22.238 1.00 90.25 117 VAL A O 1
ATOM 909 N N . MET A 1 118 ? -5.659 1.847 23.991 1.00 90.81 118 MET A N 1
ATOM 910 C CA . MET A 1 118 ? -4.426 2.062 23.221 1.00 90.81 118 MET A CA 1
ATOM 911 C C . MET A 1 118 ? -3.846 0.752 2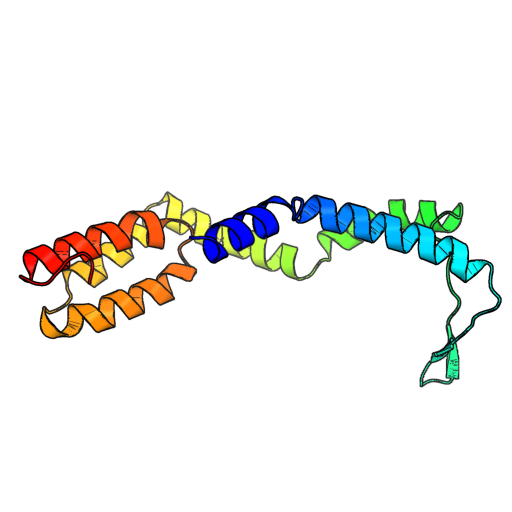2.678 1.00 90.81 118 MET A C 1
ATOM 913 O O . MET A 1 118 ? -3.538 0.670 21.491 1.00 90.81 118 MET A O 1
ATOM 917 N N . LEU A 1 119 ? -3.731 -0.281 23.520 1.00 90.88 119 LEU A N 1
ATOM 918 C CA . LEU A 1 119 ? -3.221 -1.592 23.109 1.00 90.88 119 LEU A CA 1
ATOM 919 C C . LEU A 1 119 ? -4.064 -2.187 21.972 1.00 90.88 119 LEU A C 1
ATOM 921 O O . LEU A 1 119 ? -3.524 -2.620 20.958 1.00 90.88 119 LEU A O 1
ATOM 925 N N . LEU A 1 120 ? -5.389 -2.178 22.128 1.00 89.81 120 LEU A N 1
ATOM 926 C CA . LEU A 1 120 ? -6.314 -2.668 21.111 1.00 89.81 120 LEU A CA 1
ATOM 927 C C . LEU A 1 120 ? -6.260 -1.822 19.840 1.00 89.81 120 LEU A C 1
ATOM 929 O O . LEU A 1 120 ? -6.358 -2.386 18.757 1.00 89.81 120 LEU A O 1
ATOM 933 N N . GLY A 1 121 ? -6.042 -0.509 19.949 1.00 89.25 121 GLY A N 1
ATOM 934 C CA . GLY A 1 121 ? -5.836 0.370 18.798 1.00 89.25 121 GLY A CA 1
ATOM 935 C C . GLY A 1 121 ? -4.612 -0.040 17.984 1.00 89.25 121 GLY A C 1
ATOM 936 O O . GLY A 1 121 ? -4.705 -0.199 16.770 1.00 89.25 121 GLY A O 1
ATOM 937 N N . ILE A 1 122 ? -3.491 -0.319 18.650 1.00 90.12 122 ILE A N 1
ATOM 938 C CA . ILE A 1 122 ? -2.264 -0.792 17.991 1.00 90.12 122 ILE A CA 1
ATOM 939 C C . ILE A 1 122 ? -2.483 -2.171 17.355 1.00 90.12 122 ILE A C 1
ATOM 941 O O . ILE A 1 122 ? -2.156 -2.371 16.185 1.00 90.12 122 ILE A O 1
ATOM 945 N N . LEU A 1 123 ? -3.077 -3.115 18.093 1.00 88.12 123 LEU A N 1
ATOM 946 C CA . LEU A 1 123 ? -3.360 -4.466 17.591 1.00 88.12 123 LEU A CA 1
ATOM 947 C C . LEU A 1 123 ? -4.379 -4.468 16.442 1.00 88.12 123 LEU A C 1
ATOM 949 O O . LEU A 1 123 ? -4.328 -5.342 15.579 1.00 88.12 123 LEU A O 1
ATOM 953 N N . SER A 1 124 ? -5.266 -3.471 16.388 1.00 86.38 124 SER A N 1
ATOM 954 C CA . SER A 1 124 ? -6.243 -3.329 15.309 1.00 86.38 124 SER A CA 1
ATOM 955 C C . SER A 1 124 ? -5.625 -2.974 13.956 1.00 86.38 124 SER A C 1
ATOM 957 O O . SER A 1 124 ? -6.301 -3.125 12.951 1.00 86.38 124 SER A O 1
ATOM 959 N N . SER A 1 125 ? -4.335 -2.618 13.890 1.00 87.19 125 SER A N 1
ATOM 960 C CA . SER A 1 125 ? -3.613 -2.456 12.613 1.00 87.19 125 SER A CA 1
ATOM 961 C C . SER A 1 125 ? -3.594 -3.725 11.745 1.00 87.19 125 SER A C 1
ATOM 963 O O . SER A 1 125 ? -3.417 -3.636 10.534 1.00 87.19 125 SER A O 1
ATOM 965 N N . ILE A 1 126 ? -3.808 -4.900 12.348 1.00 81.81 126 ILE A N 1
ATOM 966 C CA . ILE A 1 126 ? -3.961 -6.185 11.644 1.00 81.81 126 ILE A CA 1
ATOM 967 C C . ILE A 1 126 ? -5.383 -6.335 11.073 1.00 81.81 126 ILE A C 1
ATOM 969 O O . ILE A 1 126 ? -5.594 -7.018 10.071 1.00 81.81 126 ILE A O 1
ATOM 973 N N . ALA A 1 127 ? -6.366 -5.700 11.713 1.00 74.94 127 ALA A N 1
ATOM 974 C CA . ALA A 1 127 ? -7.774 -5.763 11.360 1.00 74.94 127 ALA A CA 1
ATOM 975 C C . ALA A 1 127 ? -8.149 -4.540 10.512 1.00 74.94 127 ALA A C 1
ATOM 977 O O . ALA A 1 127 ? -8.516 -3.497 11.049 1.00 74.94 127 ALA A O 1
ATOM 978 N N . LEU A 1 128 ? -8.033 -4.701 9.189 1.00 73.50 128 LEU A N 1
ATOM 979 C CA . LEU A 1 128 ? -8.219 -3.674 8.150 1.00 73.50 128 LEU A CA 1
ATOM 980 C C . LEU A 1 128 ? -9.276 -2.607 8.502 1.00 73.50 128 LEU A C 1
ATOM 982 O O . LEU A 1 128 ? -8.933 -1.434 8.632 1.00 73.50 128 LEU A O 1
ATOM 986 N N . ASP A 1 129 ? -10.531 -3.027 8.711 1.00 79.00 129 ASP A N 1
ATOM 987 C CA . ASP A 1 129 ? -11.666 -2.118 8.932 1.00 79.00 129 ASP A CA 1
ATOM 988 C C . ASP A 1 129 ? -12.192 -2.137 10.379 1.00 79.00 129 ASP A C 1
ATOM 990 O O . ASP A 1 129 ? -12.676 -1.115 10.883 1.00 79.00 129 ASP A O 1
ATOM 994 N N . ALA A 1 130 ? -12.086 -3.272 11.085 1.00 75.81 130 ALA A N 1
ATOM 995 C CA . ALA A 1 130 ? -12.651 -3.434 12.428 1.00 75.81 130 ALA A CA 1
ATOM 996 C C . ALA A 1 130 ? -12.100 -2.421 13.444 1.00 75.81 130 ALA A C 1
ATOM 998 O O . ALA A 1 130 ? -12.836 -1.957 14.321 1.00 75.81 130 ALA A O 1
ATOM 999 N N . GLY A 1 131 ? -10.819 -2.053 13.328 1.00 80.06 131 GLY A N 1
ATOM 1000 C CA . GLY A 1 131 ? -10.196 -1.056 14.200 1.00 80.06 131 GLY A CA 1
ATOM 1001 C C . GLY A 1 131 ? -10.870 0.312 14.120 1.00 80.06 131 GLY A C 1
ATOM 1002 O O . GLY A 1 131 ? -11.135 0.941 15.140 1.00 80.06 131 GLY A O 1
ATOM 1003 N N . TYR A 1 132 ? -11.226 0.762 12.921 1.00 85.56 132 TYR A N 1
ATOM 1004 C CA . TYR A 1 132 ? -11.848 2.072 12.740 1.00 85.56 132 TYR A CA 1
ATOM 1005 C C . TYR A 1 132 ? -13.356 2.038 12.986 1.00 85.56 132 TYR A C 1
ATOM 1007 O O . TYR A 1 132 ? -13.896 2.919 13.655 1.00 85.56 132 TYR A O 1
ATOM 1015 N N . VAL A 1 133 ? -14.038 1.013 12.471 1.00 85.38 133 VAL A N 1
ATOM 1016 C CA . VAL A 1 133 ? -15.507 0.953 12.483 1.00 85.38 133 VAL A CA 1
ATOM 1017 C C . VAL A 1 133 ? -16.053 0.503 13.837 1.00 85.38 133 VAL A C 1
ATOM 1019 O O . VAL A 1 133 ? -17.099 0.987 14.261 1.00 85.38 133 VAL A O 1
ATOM 1022 N N . VAL A 1 134 ? -15.364 -0.406 14.535 1.00 86.50 134 VAL A N 1
ATOM 1023 C CA . VAL A 1 134 ? -15.877 -1.012 15.775 1.00 86.50 134 VAL A CA 1
ATOM 1024 C C . VAL A 1 134 ? -15.187 -0.439 17.004 1.00 86.50 134 VAL A C 1
ATOM 1026 O O . VAL A 1 134 ? -15.864 -0.001 17.933 1.00 86.50 134 VAL A O 1
ATOM 1029 N N . LEU A 1 135 ? -13.852 -0.416 17.038 1.00 88.19 135 LEU A N 1
ATOM 1030 C CA . LEU A 1 135 ? -13.128 -0.078 18.267 1.00 88.19 135 LEU A CA 1
ATOM 1031 C C . LEU A 1 135 ? -13.341 1.382 18.700 1.00 88.19 135 LEU A C 1
ATOM 1033 O O . LEU A 1 135 ? -13.541 1.623 19.889 1.00 88.19 135 LEU A O 1
ATOM 1037 N N . ILE A 1 136 ? -13.344 2.337 17.762 1.00 90.00 136 ILE A N 1
ATOM 1038 C CA . ILE A 1 136 ? -13.519 3.773 18.053 1.00 90.00 136 ILE A CA 1
ATOM 1039 C C . ILE A 1 136 ? -14.865 4.069 18.748 1.00 90.00 136 ILE A C 1
ATOM 1041 O O . ILE A 1 136 ? -14.844 4.588 19.870 1.00 90.00 136 ILE A O 1
ATOM 1045 N N . PRO A 1 137 ? -16.038 3.745 18.163 1.00 89.62 137 PRO A N 1
ATOM 1046 C CA . PRO A 1 137 ? -17.318 4.036 18.812 1.00 89.62 137 PRO A CA 1
ATOM 1047 C C . PRO A 1 137 ? -17.512 3.235 20.103 1.00 89.62 137 PRO A C 1
ATOM 1049 O O . PRO A 1 137 ? -18.094 3.740 21.065 1.00 89.62 137 PRO A O 1
ATOM 1052 N N . LEU A 1 138 ? -16.997 2.004 20.162 1.00 88.62 138 LEU A N 1
ATOM 1053 C CA . LEU A 1 138 ? -17.150 1.168 21.345 1.00 88.62 138 LEU A CA 1
ATOM 1054 C C . LEU A 1 138 ? -16.306 1.668 22.522 1.00 88.62 138 LEU A C 1
ATOM 1056 O O . LEU A 1 138 ? -16.780 1.686 23.659 1.00 88.62 138 LEU A O 1
ATOM 1060 N N . ALA A 1 139 ? -15.085 2.133 22.252 1.00 89.31 139 ALA A N 1
ATOM 1061 C CA . ALA A 1 139 ? -14.265 2.814 23.242 1.00 89.31 139 ALA A CA 1
ATOM 1062 C C . ALA A 1 139 ? -14.985 4.062 23.771 1.00 89.31 139 ALA A C 1
ATOM 1064 O O . ALA A 1 139 ? -15.132 4.198 24.984 1.00 89.31 139 ALA A O 1
ATOM 1065 N N . ALA A 1 140 ? -15.526 4.914 22.894 1.00 90.38 140 ALA A N 1
ATOM 1066 C CA . ALA A 1 140 ? -16.283 6.098 23.307 1.00 90.38 140 ALA A CA 1
ATOM 1067 C C . ALA A 1 140 ? -17.474 5.746 24.226 1.00 90.38 140 ALA A C 1
ATOM 1069 O O . ALA A 1 140 ? -17.644 6.350 25.289 1.00 90.38 140 ALA A O 1
ATOM 1070 N N . GLY A 1 141 ? -18.258 4.719 23.875 1.00 88.69 141 GLY A N 1
ATOM 1071 C CA . GLY A 1 141 ? -19.381 4.245 24.694 1.00 88.69 141 GLY A CA 1
ATOM 1072 C C . GLY A 1 141 ? -18.959 3.695 26.064 1.00 88.69 141 GLY A C 1
ATOM 1073 O O . GLY A 1 141 ? -19.617 3.957 27.077 1.00 88.69 141 GLY A O 1
ATOM 1074 N N . LEU A 1 142 ? -17.835 2.976 26.130 1.00 87.94 142 LEU A N 1
ATOM 1075 C CA . LEU A 1 142 ? -17.292 2.459 27.390 1.00 87.94 142 LEU A CA 1
ATOM 1076 C C . LEU A 1 142 ? -16.718 3.565 28.278 1.00 87.94 142 LEU A C 1
ATOM 1078 O O . LEU A 1 142 ? -16.872 3.498 29.498 1.00 87.94 142 LEU A O 1
ATOM 1082 N N . TYR A 1 143 ? -16.111 4.600 27.693 1.00 90.38 143 TYR A N 1
ATOM 1083 C CA . TYR A 1 143 ? -15.666 5.783 28.432 1.00 90.38 143 TYR A CA 1
ATOM 1084 C C . TYR A 1 143 ? -16.849 6.526 29.057 1.00 90.38 143 TYR A C 1
ATOM 1086 O O . TYR A 1 143 ? -16.824 6.769 30.266 1.00 90.38 143 TYR A O 1
ATOM 1094 N N . LEU A 1 144 ? -17.919 6.768 28.289 1.00 89.50 144 LEU A N 1
ATOM 1095 C CA . LEU A 1 144 ? -19.168 7.348 28.805 1.00 89.50 144 LEU A CA 1
ATOM 1096 C C . LEU A 1 144 ? -19.751 6.516 29.952 1.00 89.50 144 LEU A C 1
ATOM 1098 O O . LEU A 1 144 ? -20.047 7.046 31.020 1.00 89.50 144 LEU A O 1
ATOM 1102 N N . SER A 1 145 ? -19.837 5.196 29.769 1.00 86.44 145 SER A N 1
ATOM 1103 C CA . SER A 1 145 ? -20.358 4.265 30.783 1.00 86.44 145 SER A CA 1
ATOM 1104 C C . SER A 1 145 ? -19.477 4.188 32.040 1.00 86.44 145 SER A C 1
ATOM 1106 O O . SER A 1 145 ? -19.943 3.863 33.134 1.00 86.44 145 SER A O 1
ATOM 1108 N N . ALA A 1 146 ? -18.185 4.491 31.908 1.00 85.88 146 ALA A N 1
ATOM 1109 C CA . ALA A 1 146 ? -17.241 4.578 33.016 1.00 85.88 146 ALA A CA 1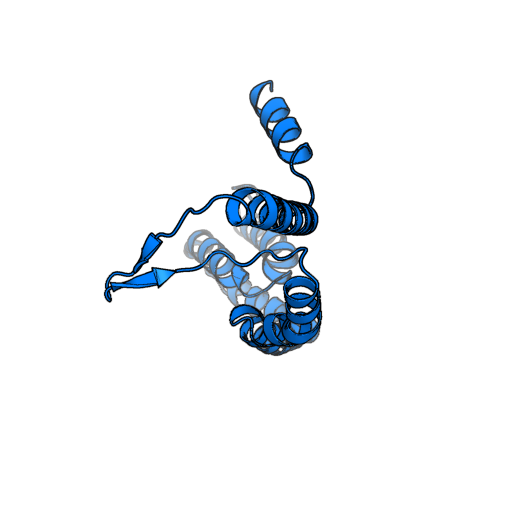
ATOM 1110 C C . ALA A 1 146 ? -17.221 5.960 33.699 1.00 85.88 146 ALA A C 1
ATOM 1112 O O . ALA A 1 146 ? -16.492 6.113 34.682 1.00 85.88 146 ALA A O 1
ATOM 1113 N N . GLY A 1 147 ? -18.001 6.938 33.217 1.00 85.12 147 GLY A N 1
ATOM 1114 C CA . GLY A 1 147 ? -18.010 8.318 33.716 1.00 85.12 147 GLY A CA 1
ATOM 1115 C C . GLY A 1 147 ? -16.782 9.136 33.298 1.00 85.12 147 GLY A C 1
ATOM 1116 O O . GLY A 1 147 ? -16.397 10.066 34.002 1.00 85.12 147 GLY A O 1
ATOM 1117 N N . ARG A 1 148 ? -16.123 8.761 32.195 1.00 86.12 148 ARG A N 1
ATOM 1118 C CA . ARG A 1 148 ? -14.950 9.438 31.619 1.00 86.12 148 ARG A CA 1
ATOM 1119 C C . ARG A 1 148 ? -15.319 10.115 30.292 1.00 86.12 148 ARG A C 1
ATOM 1121 O O . ARG A 1 148 ? -16.296 9.731 29.654 1.00 86.12 148 ARG A O 1
ATOM 1128 N N . SER A 1 149 ? -14.533 11.106 29.868 1.00 87.25 149 SER A N 1
ATOM 1129 C CA . SER A 1 149 ? -14.761 11.807 28.596 1.00 87.25 149 SER A CA 1
ATOM 1130 C C . SER A 1 149 ? -14.579 10.862 27.389 1.00 87.25 149 SER A C 1
ATOM 1132 O O . SER A 1 149 ? -13.555 10.183 27.311 1.00 87.25 149 SER A O 1
ATOM 1134 N N . PRO A 1 150 ? -15.542 10.791 26.447 1.00 79.81 150 PRO A N 1
ATOM 1135 C CA . PRO A 1 150 ? -15.462 9.939 25.252 1.00 79.81 150 PRO A CA 1
ATOM 1136 C C . PRO A 1 150 ? -14.580 10.482 24.126 1.00 79.81 150 PRO A C 1
ATOM 1138 O O . PRO A 1 150 ? -14.231 9.726 23.224 1.00 79.81 150 PRO A O 1
ATOM 1141 N N . LEU A 1 151 ? -14.251 11.775 24.144 1.00 78.19 151 LEU A N 1
ATOM 1142 C CA . LEU A 1 151 ? -13.416 12.430 23.128 1.00 78.19 151 LEU A CA 1
ATOM 1143 C C . LEU A 1 151 ? -11.920 12.425 23.496 1.00 78.19 151 LEU A C 1
ATOM 1145 O O . LEU A 1 151 ? -11.123 12.945 22.717 1.00 78.19 151 LEU A O 1
ATOM 1149 N N . LEU A 1 152 ? -11.570 11.771 24.619 1.00 54.81 152 LEU A N 1
ATOM 1150 C CA . LEU A 1 152 ? -10.451 12.030 25.548 1.00 54.81 152 LEU A CA 1
ATOM 1151 C C . LEU A 1 152 ? -10.817 13.003 26.671 1.00 54.81 152 LEU A C 1
ATOM 1153 O O . LEU A 1 152 ? -11.501 14.018 26.411 1.00 54.81 152 LEU A O 1
#

Radius of gyration: 25.82 Å; Cα contacts (8 Å, |Δi|>4): 86; chains: 1; bounding box: 57×44×66 Å

Sequence (152 aa):
MKILNTIEKLGNKLPDPSILFIFGTFFVFILSMVISNSDVSVTDISGNKIIINNLFSSHGIWWLLSTMVNNFITFPPLGIVLVGMLGIGLAEKTGFLPALLHSIITKVHKRMLTPMVMLLGILSSIALDAGYVVLIPLAAGLYLSAGRSPLL

Secondary structure (DSSP, 8-state):
-HHHHHHHHHHTTSPPHHHHHHHHHHHHHHHHHHHHTTT--EE-TTSPEEPPPPTTSHHHHHHHHHHHHHHHHT-HHHHHHHHHHHHHHHHHHTTHHHHHHHHHHTT--GGGHHHHHHHHHHHGGGSTTHIIIIIHHHHHHHHHHTTS-TT-

Nearest PDB structures (foldseek):
  4r0c-assembly1_C  TM=9.324E-01  e=6.850E-06  Alcanivorax borkumensis SK2
  4r1i-assembly1_B  TM=9.181E-01  e=5.143E-06  Neisseria gonorrhoeae FA19

Foldseek 3Di:
DVVVVVVVVVVVVDDDVVVVVVVVVVVVLVVLQVCLVPPDWDADPVRDTDHRHRLPDPVNVVCCVVCVVVCVVPVVVPVVVVVLCVVLVVCVVVCNLLVVLVVVQVPDDLVCLVVSLVVSLVVCVSNPPSSPPRSLVVSLVVCVVSVHHSVD

Mean predicted aligned error: 7.67 Å

Solvent-accessible surface area (backbone atoms only — not comparable to full-atom values): 8743 Å² total; per-residue (Å²): 110,74,67,60,56,48,52,51,54,55,58,72,65,57,71,59,71,69,56,52,52,51,53,49,51,54,49,52,38,53,49,26,47,61,50,44,76,41,98,69,66,51,67,46,99,86,68,50,76,49,78,64,68,36,41,80,39,76,67,29,45,50,49,48,68,70,39,48,64,55,58,57,71,66,32,72,68,54,58,57,51,55,59,49,46,54,57,48,48,50,38,50,75,73,40,48,53,50,52,51,55,51,58,52,63,75,69,53,54,80,91,49,43,67,66,48,53,53,50,51,54,61,60,21,73,75,35,87,57,42,38,67,72,47,48,50,62,50,50,26,54,51,27,49,77,68,77,42,64,53,89,106

pLDDT: mean 88.91, std 6.42, range [54.81, 96.38]